Protein AF-A0A0F6PZS1-F1 (afdb_monomer_lite)

Structure (mmCIF, N/CA/C/O backbone):
data_AF-A0A0F6PZS1-F1
#
_entry.id   AF-A0A0F6PZS1-F1
#
loop_
_atom_site.group_PDB
_atom_site.id
_atom_site.type_symbol
_atom_site.label_atom_id
_atom_site.label_alt_id
_atom_site.label_comp_id
_atom_site.label_asym_id
_atom_site.label_entity_id
_atom_site.label_seq_id
_atom_site.pdbx_PDB_ins_code
_atom_site.Cartn_x
_atom_site.Cartn_y
_atom_site.Cartn_z
_atom_site.occupancy
_atom_site.B_iso_or_equiv
_atom_site.auth_seq_id
_atom_site.auth_comp_id
_atom_site.auth_asym_id
_atom_site.auth_atom_id
_atom_site.pdbx_PDB_model_num
ATOM 1 N N . MET A 1 1 ? 22.385 14.538 25.087 1.00 78.81 1 MET A N 1
ATOM 2 C CA . MET A 1 1 ? 22.481 15.197 26.411 1.00 78.81 1 MET A CA 1
ATOM 3 C C . MET A 1 1 ? 21.141 15.781 26.857 1.00 78.81 1 MET A C 1
ATOM 5 O O . MET A 1 1 ? 20.650 15.369 27.894 1.00 78.81 1 MET A O 1
ATOM 9 N N . PHE A 1 2 ? 20.491 16.639 26.060 1.00 86.44 2 PHE A N 1
ATOM 10 C CA . PHE A 1 2 ? 19.194 17.248 26.408 1.00 86.44 2 PHE A CA 1
ATOM 11 C C . PHE A 1 2 ? 18.064 16.232 26.669 1.00 86.44 2 PHE A C 1
ATOM 13 O O . PHE A 1 2 ? 17.389 16.320 27.686 1.00 86.44 2 PHE A O 1
ATOM 20 N N . CYS A 1 3 ? 17.922 15.195 25.832 1.00 86.44 3 CYS A N 1
ATOM 21 C CA . CYS A 1 3 ? 16.903 14.155 26.038 1.00 86.44 3 CYS A CA 1
ATOM 22 C C . CYS A 1 3 ? 17.116 13.359 27.340 1.00 86.44 3 CYS A C 1
ATOM 24 O O . CYS A 1 3 ? 16.152 12.962 27.979 1.00 86.44 3 CYS A O 1
ATOM 26 N N . VAL A 1 4 ? 18.376 13.177 27.762 1.00 91.00 4 VAL A N 1
ATOM 27 C CA . VAL A 1 4 ? 18.726 12.492 29.021 1.00 91.00 4 VAL A CA 1
ATOM 28 C C . VAL A 1 4 ? 18.369 13.366 30.223 1.00 91.00 4 VAL A C 1
ATOM 30 O O . VAL A 1 4 ? 17.816 12.870 31.198 1.00 91.00 4 VAL A O 1
ATOM 33 N N . VAL A 1 5 ? 18.623 14.677 30.133 1.00 92.56 5 VAL A N 1
ATOM 34 C CA . VAL A 1 5 ? 18.246 15.649 31.172 1.00 92.56 5 VAL A CA 1
ATOM 35 C C . VAL A 1 5 ? 16.727 15.721 31.330 1.00 92.56 5 VAL A C 1
ATOM 37 O O . VAL A 1 5 ? 16.236 15.683 32.455 1.00 92.56 5 VAL A O 1
ATOM 40 N N . LEU A 1 6 ? 15.975 15.757 30.225 1.00 89.06 6 LEU A N 1
ATOM 41 C CA . LEU A 1 6 ? 14.509 15.754 30.264 1.00 89.06 6 LEU A CA 1
ATOM 42 C C . LEU A 1 6 ? 13.943 14.453 30.849 1.00 89.06 6 LEU A C 1
ATOM 44 O O . LEU A 1 6 ? 13.017 14.498 31.656 1.00 89.06 6 LEU A O 1
ATOM 48 N N . TRP A 1 7 ? 14.526 13.306 30.494 1.00 89.81 7 TRP A N 1
ATOM 49 C CA . TRP A 1 7 ? 14.107 12.009 31.026 1.00 89.81 7 TRP A CA 1
ATOM 50 C C . TRP A 1 7 ? 14.358 11.900 32.539 1.00 89.81 7 TRP A C 1
ATOM 52 O O . TRP A 1 7 ? 13.467 11.500 33.289 1.00 89.81 7 TRP A O 1
ATOM 62 N N . LEU A 1 8 ? 15.528 12.350 33.013 1.00 89.50 8 LEU A N 1
ATOM 63 C CA . LEU A 1 8 ? 15.852 12.401 34.443 1.00 89.50 8 LEU A CA 1
ATOM 64 C C . LEU A 1 8 ? 14.950 13.379 35.210 1.00 89.50 8 LEU A C 1
ATOM 66 O O . LEU A 1 8 ? 14.469 13.045 36.291 1.00 89.50 8 LEU A O 1
ATOM 70 N N . ALA A 1 9 ? 14.673 14.559 34.650 1.00 88.38 9 ALA A N 1
ATOM 71 C CA . ALA A 1 9 ? 13.772 15.535 35.260 1.00 88.38 9 ALA A CA 1
ATOM 72 C C . ALA A 1 9 ? 12.340 14.987 35.412 1.00 88.38 9 ALA A C 1
ATOM 74 O O . ALA A 1 9 ? 11.699 15.213 36.442 1.00 88.38 9 ALA A O 1
ATOM 75 N N . MET A 1 10 ? 11.852 14.224 34.429 1.00 84.75 10 MET A N 1
ATOM 76 C CA . MET A 1 10 ? 10.530 13.590 34.479 1.00 84.75 10 MET A CA 1
ATOM 77 C C . MET A 1 10 ? 10.441 12.533 35.589 1.00 84.75 10 MET A C 1
ATOM 79 O O . MET A 1 10 ? 9.460 12.499 36.327 1.00 84.75 10 MET A O 1
ATOM 83 N N . ILE A 1 11 ? 11.485 11.719 35.772 1.00 83.88 11 ILE A N 1
ATOM 84 C CA . ILE A 1 11 ? 11.538 10.714 36.847 1.00 83.88 11 ILE A CA 1
ATOM 85 C C . ILE A 1 11 ? 11.569 11.383 38.226 1.00 83.88 11 ILE A C 1
ATOM 87 O O . ILE A 1 11 ? 10.814 10.991 39.116 1.00 83.88 11 ILE A O 1
ATOM 91 N N . LEU A 1 12 ? 12.399 12.417 38.399 1.00 83.81 12 LEU A N 1
ATOM 92 C CA . LEU A 1 12 ? 12.551 13.113 39.682 1.00 83.81 12 LEU A CA 1
ATOM 93 C C . LEU A 1 12 ? 11.272 13.853 40.110 1.00 83.81 12 LEU A C 1
ATOM 95 O O . LEU A 1 12 ? 10.964 13.912 41.298 1.00 83.81 12 LEU A O 1
ATOM 99 N N . THR A 1 13 ? 10.507 14.391 39.158 1.00 80.06 13 THR A N 1
ATOM 100 C CA . THR A 1 13 ? 9.263 15.139 39.429 1.00 80.06 13 THR A CA 1
ATOM 101 C C . THR A 1 13 ? 8.024 14.249 39.579 1.00 80.06 13 THR A C 1
ATOM 103 O O . THR A 1 13 ? 6.994 14.699 40.078 1.00 80.06 13 THR A O 1
ATOM 106 N N . SER A 1 14 ? 8.108 12.965 39.219 1.00 71.12 14 SER A N 1
ATOM 107 C CA . SER A 1 14 ? 6.967 12.041 39.170 1.00 71.12 14 SER A CA 1
ATOM 108 C C . SER A 1 14 ? 6.513 11.474 40.535 1.00 71.12 14 SER A C 1
ATOM 110 O O . SER A 1 14 ? 5.664 10.578 40.575 1.00 71.12 14 SER A O 1
ATOM 112 N N . PHE A 1 15 ? 7.030 11.969 41.661 1.00 61.59 15 PHE A N 1
ATOM 113 C CA . PHE A 1 15 ? 6.970 11.289 42.966 1.00 61.59 15 PHE A CA 1
ATOM 114 C C . PHE A 1 15 ? 5.568 11.059 43.579 1.00 61.59 15 PHE A C 1
ATOM 116 O O . PHE A 1 15 ? 5.477 10.389 44.603 1.00 61.59 15 PHE A O 1
ATOM 123 N N . ASN A 1 16 ? 4.465 11.565 43.001 1.00 60.75 16 ASN A N 1
ATOM 124 C CA . ASN A 1 16 ? 3.138 11.434 43.630 1.00 60.75 16 ASN A CA 1
ATOM 125 C C . ASN A 1 16 ? 1.919 11.332 42.680 1.00 60.75 16 ASN A C 1
ATOM 127 O O . ASN A 1 16 ? 0.780 11.524 43.103 1.00 60.75 16 ASN A O 1
ATOM 131 N N . SER A 1 17 ? 2.104 11.051 41.386 1.00 60.06 17 SER A N 1
ATOM 132 C CA . SER A 1 17 ? 0.983 11.003 40.423 1.00 60.06 17 SER A CA 1
ATOM 133 C C . SER A 1 17 ? 0.284 9.638 40.312 1.00 60.06 17 SER A C 1
ATOM 135 O O . SER A 1 17 ? -0.847 9.586 39.832 1.00 60.06 17 SER A O 1
ATOM 137 N N . TRP A 1 18 ? 0.917 8.559 40.783 1.00 57.84 18 TRP A N 1
ATOM 138 C CA . TRP A 1 18 ? 0.561 7.166 40.460 1.00 57.84 18 TRP A CA 1
ATOM 139 C C . TRP A 1 18 ? -0.488 6.505 41.367 1.00 57.84 18 TRP A C 1
ATOM 141 O O . TRP A 1 18 ? -0.895 5.378 41.102 1.00 57.84 18 TRP A O 1
ATOM 151 N N . ARG A 1 19 ? -0.910 7.145 42.468 1.00 59.84 19 ARG A N 1
ATOM 152 C CA . ARG A 1 19 ? -1.695 6.463 43.522 1.00 59.84 19 ARG A CA 1
ATOM 153 C C . ARG A 1 19 ? -3.203 6.735 43.495 1.00 59.84 19 ARG A C 1
ATOM 155 O O . ARG A 1 19 ? -3.930 6.134 44.279 1.00 59.84 19 ARG A O 1
ATOM 162 N N . SER A 1 20 ? -3.694 7.612 42.618 1.00 67.19 20 SER A N 1
ATOM 163 C CA . SER A 1 20 ? -5.137 7.861 42.511 1.00 67.19 20 SER A CA 1
ATOM 164 C C . SER A 1 20 ? -5.789 6.840 41.580 1.00 67.19 20 SER A C 1
ATOM 166 O O . SER A 1 20 ? -5.486 6.822 40.388 1.00 67.19 20 SER A O 1
ATOM 168 N N . ARG A 1 21 ? -6.703 6.022 42.119 1.00 69.62 21 ARG A N 1
ATOM 169 C CA . ARG A 1 21 ? -7.512 5.043 41.367 1.00 69.62 21 ARG A CA 1
ATOM 170 C C . ARG A 1 21 ? -8.203 5.680 40.158 1.00 69.62 21 ARG A C 1
ATOM 172 O O . ARG A 1 21 ? -8.190 5.103 39.082 1.00 69.62 21 ARG A O 1
ATOM 179 N N . GLU A 1 22 ? -8.697 6.903 40.323 1.00 68.38 22 GLU A N 1
ATOM 180 C CA . GLU A 1 22 ? -9.411 7.652 39.284 1.00 68.38 22 GLU A CA 1
ATOM 181 C C . GLU A 1 22 ? -8.499 8.145 38.148 1.00 68.38 22 GLU A C 1
ATOM 183 O O . GLU A 1 22 ? -8.974 8.397 37.050 1.00 68.38 22 GLU A O 1
ATOM 188 N N . LYS A 1 23 ? -7.179 8.269 38.375 1.00 69.12 23 LYS A N 1
ATOM 189 C CA . LYS A 1 23 ? -6.211 8.575 37.299 1.00 69.12 23 LYS A CA 1
ATOM 190 C C . LYS A 1 23 ? -5.802 7.337 36.503 1.00 69.12 23 LYS A C 1
ATOM 192 O O . LYS A 1 23 ? -5.348 7.473 35.373 1.00 69.12 23 LYS A O 1
ATOM 197 N N . ALA A 1 24 ? -5.891 6.161 37.122 1.00 72.50 24 ALA A N 1
ATOM 198 C CA . ALA A 1 24 ? -5.596 4.878 36.491 1.00 72.50 24 ALA A CA 1
ATOM 199 C C . ALA A 1 24 ? -6.837 4.247 35.836 1.00 72.50 24 ALA A C 1
ATOM 201 O O . ALA A 1 24 ? -6.707 3.263 35.113 1.00 72.50 24 ALA A O 1
ATOM 202 N N . ALA A 1 25 ? -8.026 4.795 36.098 1.00 72.31 25 ALA A N 1
ATOM 203 C CA . ALA A 1 25 ? -9.256 4.393 35.442 1.00 72.31 25 ALA A CA 1
ATOM 204 C C . ALA A 1 25 ? -9.300 4.938 33.998 1.00 72.31 25 ALA A C 1
ATOM 206 O O . ALA A 1 25 ? -8.799 6.038 33.743 1.00 72.31 25 ALA A O 1
ATOM 207 N N . PRO A 1 26 ? -9.898 4.199 33.049 1.00 73.69 26 PRO A N 1
ATOM 208 C CA . PRO A 1 26 ? -10.149 4.702 31.705 1.00 73.69 26 PRO A CA 1
ATOM 209 C C . PRO A 1 26 ? -11.000 5.961 31.762 1.00 73.69 26 PRO A C 1
ATOM 211 O O . PRO A 1 26 ? -11.915 6.076 32.580 1.00 73.69 26 PRO A O 1
ATOM 214 N N . PHE A 1 27 ? -10.725 6.890 30.853 1.00 66.44 27 PHE A N 1
ATOM 215 C CA . PHE A 1 27 ? -11.528 8.090 30.698 1.00 66.44 27 PHE A CA 1
ATOM 216 C C . PHE A 1 27 ? -12.818 7.757 29.942 1.00 66.44 27 PHE A C 1
ATOM 218 O O . PHE A 1 27 ? -12.924 8.027 28.757 1.00 66.44 27 PHE A O 1
ATOM 225 N N . GLU A 1 28 ? -13.757 7.108 30.625 1.00 66.06 28 GLU A N 1
ATOM 226 C CA . GLU A 1 28 ? -15.179 7.017 30.284 1.00 66.06 28 GLU A CA 1
ATOM 227 C C . GLU A 1 28 ? -15.882 6.309 31.449 1.00 66.06 28 GLU A C 1
ATOM 229 O O . GLU A 1 28 ? -15.582 5.164 31.792 1.00 66.06 28 GLU A O 1
ATOM 234 N N . CYS A 1 29 ? -16.783 7.022 32.127 1.00 67.50 29 CYS A N 1
ATOM 235 C CA . CYS A 1 29 ? -17.520 6.502 33.272 1.00 67.50 29 CYS A CA 1
ATOM 236 C C . CYS A 1 29 ? -18.390 5.305 32.856 1.00 67.50 29 CYS A C 1
ATOM 238 O O . CYS A 1 29 ? -19.480 5.497 32.322 1.00 67.50 29 CYS A O 1
ATOM 240 N N . GLY A 1 30 ? -17.942 4.085 33.165 1.00 59.22 30 GLY A N 1
ATOM 241 C CA . GLY A 1 30 ? -18.816 2.910 33.236 1.00 59.22 30 GLY A CA 1
ATOM 242 C C . GLY A 1 30 ? -18.494 1.740 32.308 1.00 59.22 30 GLY A C 1
ATOM 243 O O . GLY A 1 30 ? -19.229 0.757 32.353 1.00 59.22 30 GLY A O 1
ATOM 244 N N . PHE A 1 31 ? -17.423 1.794 31.512 1.00 54.62 31 PHE A N 1
ATOM 245 C CA . PHE A 1 31 ? -16.950 0.613 30.787 1.00 54.62 31 PHE A CA 1
ATOM 246 C C . PHE A 1 31 ? -15.802 -0.057 31.549 1.00 54.62 31 PHE A C 1
ATOM 248 O O . PHE A 1 31 ? -14.726 0.518 31.707 1.00 54.62 31 PHE A O 1
ATOM 255 N N . ASP A 1 32 ? -16.027 -1.288 32.015 1.00 60.22 32 ASP A N 1
ATOM 256 C CA . ASP A 1 32 ? -14.943 -2.149 32.482 1.00 60.22 32 ASP A CA 1
ATOM 257 C C . ASP A 1 32 ? -14.021 -2.472 31.294 1.00 60.22 32 ASP A C 1
ATOM 259 O O . ASP A 1 32 ? -14.469 -2.919 30.238 1.00 60.22 32 ASP A O 1
ATOM 263 N N . VAL A 1 33 ? -12.712 -2.266 31.474 1.00 59.94 33 VAL A N 1
ATOM 264 C CA . VAL A 1 33 ? -11.654 -2.548 30.470 1.00 59.94 33 VAL A CA 1
ATOM 265 C C . VAL A 1 33 ? -11.525 -4.040 30.159 1.00 59.94 33 VAL A C 1
ATOM 267 O O . VAL A 1 33 ? -10.787 -4.438 29.264 1.00 59.94 33 VAL A O 1
ATOM 270 N N . GLU A 1 34 ? -12.270 -4.880 30.870 1.00 57.91 34 GLU A N 1
ATOM 271 C CA . GLU A 1 34 ? -12.402 -6.315 30.642 1.00 57.91 34 GLU A CA 1
ATOM 272 C C . GLU A 1 34 ? -13.272 -6.592 29.397 1.00 57.91 34 GLU A C 1
ATOM 274 O O . GLU A 1 34 ? -14.156 -7.450 29.398 1.00 57.91 34 GLU A O 1
ATOM 279 N N . GLN A 1 35 ? -13.039 -5.884 28.288 1.00 59.12 35 GLN A N 1
ATOM 280 C CA . GLN A 1 35 ? -13.408 -6.447 27.000 1.00 59.12 35 GLN A CA 1
ATOM 281 C C . GLN A 1 35 ? -12.478 -7.633 26.769 1.00 59.12 35 GLN A C 1
ATOM 283 O O . GLN A 1 35 ? -11.259 -7.479 26.692 1.00 59.12 35 GLN A O 1
ATOM 288 N N . SER A 1 36 ? -13.051 -8.836 26.686 1.00 64.50 36 SER A N 1
ATOM 289 C CA . SER A 1 36 ? -12.292 -10.037 26.347 1.00 64.50 36 SER A CA 1
ATOM 290 C C . SER A 1 36 ? -11.402 -9.743 25.136 1.00 64.50 36 SER A C 1
ATOM 292 O O . SER A 1 36 ? -11.891 -9.181 24.155 1.00 64.50 36 SER A O 1
ATOM 294 N N . SER A 1 37 ? -10.140 -10.177 25.152 1.00 64.50 37 SER A N 1
ATOM 295 C CA . SER A 1 37 ? -9.181 -9.982 24.045 1.00 64.50 37 SER A CA 1
ATOM 296 C C . SER A 1 37 ? -9.612 -10.593 22.699 1.00 64.50 37 SER A C 1
ATOM 298 O O . SER A 1 37 ? -8.869 -10.549 21.723 1.00 64.50 37 SER A O 1
ATOM 300 N N . ARG A 1 38 ? -10.801 -11.204 22.658 1.00 69.25 38 ARG A N 1
ATOM 301 C CA . ARG A 1 38 ? -11.411 -11.907 21.533 1.00 69.25 38 ARG A CA 1
ATOM 302 C C . ARG A 1 38 ? -12.727 -11.273 21.078 1.00 69.25 38 ARG A C 1
ATOM 304 O O . ARG A 1 38 ? -13.511 -11.951 20.414 1.00 69.25 38 ARG A O 1
ATOM 311 N N . SER A 1 39 ? -13.006 -10.016 21.429 1.00 68.69 39 SER A N 1
ATOM 312 C CA . SER A 1 39 ? -14.127 -9.312 20.807 1.00 68.69 39 SER A CA 1
ATOM 313 C C . SER A 1 39 ? -13.859 -9.203 19.297 1.00 68.69 39 SER A C 1
ATOM 315 O O . SER A 1 39 ? -12.759 -8.817 18.892 1.00 68.69 39 SER A O 1
ATOM 317 N N . PRO A 1 40 ? -14.808 -9.616 18.437 1.00 66.19 40 PRO A N 1
ATOM 318 C CA . PRO A 1 40 ? -14.606 -9.533 17.002 1.00 66.19 40 PRO A CA 1
ATOM 319 C C . PRO A 1 40 ? -14.493 -8.060 16.606 1.00 66.19 40 PRO A C 1
ATOM 321 O O . PRO A 1 40 ? -15.432 -7.279 16.755 1.00 66.19 40 PRO A O 1
ATOM 324 N N . PHE A 1 41 ? -13.312 -7.688 16.124 1.00 70.25 41 PHE A N 1
ATOM 325 C CA . PHE A 1 41 ? -13.067 -6.391 15.513 1.00 70.25 41 PHE A CA 1
ATOM 326 C C . PHE A 1 41 ? -13.743 -6.323 14.139 1.00 70.25 41 PHE A C 1
ATOM 328 O O . PHE A 1 41 ? -14.072 -7.351 13.541 1.00 70.25 41 PHE A O 1
ATOM 335 N N . SER A 1 42 ? -13.970 -5.114 13.622 1.00 80.00 42 SER A N 1
ATOM 336 C CA . SER A 1 42 ? -14.670 -4.967 12.347 1.00 80.00 42 SER A CA 1
ATOM 337 C C . SER A 1 42 ? -13.836 -5.569 11.203 1.00 80.00 42 SER A C 1
ATOM 339 O O . SER A 1 42 ? -12.665 -5.236 11.011 1.00 80.00 42 SER A O 1
ATOM 341 N N . ILE A 1 43 ? -14.449 -6.466 10.422 1.00 83.50 43 ILE A N 1
ATOM 342 C CA . ILE A 1 43 ? -13.782 -7.142 9.296 1.00 83.50 43 ILE A CA 1
ATOM 343 C C . ILE A 1 43 ? -13.377 -6.159 8.188 1.00 83.50 43 ILE A C 1
ATOM 345 O O . ILE A 1 43 ? -12.471 -6.429 7.40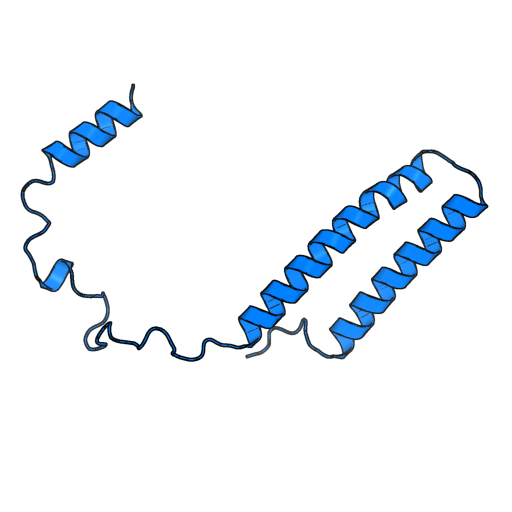7 1.00 83.50 43 ILE A O 1
ATOM 349 N N . ARG A 1 44 ? -14.004 -4.977 8.165 1.00 81.06 44 ARG A N 1
ATOM 350 C CA . ARG A 1 44 ? -13.711 -3.896 7.220 1.00 81.06 44 ARG A CA 1
ATOM 351 C C . ARG A 1 44 ? -12.262 -3.414 7.354 1.00 81.06 44 ARG A C 1
ATOM 353 O O . ARG A 1 44 ? -11.585 -3.234 6.350 1.00 81.06 44 ARG A O 1
ATOM 360 N N . PHE A 1 45 ? -11.747 -3.281 8.579 1.00 82.69 45 PHE A N 1
ATOM 361 C CA . PHE A 1 45 ? -10.348 -2.891 8.789 1.00 82.69 45 PHE A CA 1
ATOM 362 C C . PHE A 1 45 ? -9.355 -3.964 8.333 1.00 82.69 45 PHE A C 1
ATOM 364 O O . PHE A 1 45 ? -8.261 -3.633 7.884 1.00 82.69 45 PHE A O 1
ATOM 371 N N . PHE A 1 46 ? -9.735 -5.240 8.423 1.00 85.81 46 PHE A N 1
ATOM 372 C CA . PHE A 1 46 ? -8.909 -6.333 7.920 1.00 85.81 46 PHE A CA 1
ATOM 373 C C . PHE A 1 46 ? -8.809 -6.303 6.389 1.00 85.81 46 PHE A C 1
ATOM 375 O O . PHE A 1 46 ? -7.708 -6.414 5.854 1.00 85.81 46 PHE A O 1
ATOM 382 N N . VAL A 1 47 ? -9.930 -6.080 5.692 1.00 87.56 47 VAL A N 1
ATOM 383 C CA . VAL A 1 47 ? -9.950 -5.938 4.225 1.00 87.56 47 VAL A CA 1
ATOM 384 C C . VAL A 1 47 ? -9.119 -4.735 3.778 1.00 87.56 47 VAL A C 1
ATOM 386 O O . VAL A 1 47 ? -8.302 -4.878 2.875 1.00 87.56 47 VAL A O 1
ATOM 389 N N . LEU A 1 48 ? -9.235 -3.588 4.459 1.00 87.31 48 LEU A N 1
ATOM 390 C CA . LEU A 1 48 ? -8.412 -2.406 4.170 1.00 87.31 48 LEU A CA 1
ATOM 391 C C . LEU A 1 48 ? -6.910 -2.679 4.329 1.00 87.31 48 LEU A C 1
ATOM 393 O O . LEU A 1 48 ? -6.118 -2.237 3.502 1.00 87.31 48 LEU A O 1
ATOM 397 N N . LEU A 1 49 ? -6.510 -3.415 5.371 1.00 90.69 49 LEU A N 1
ATOM 398 C CA . LEU A 1 49 ? -5.107 -3.771 5.585 1.00 90.69 49 LEU A CA 1
ATOM 399 C C . LEU A 1 49 ? -4.588 -4.701 4.484 1.00 90.69 49 LEU A C 1
ATOM 401 O O . LEU A 1 49 ? -3.476 -4.511 3.999 1.00 90.69 49 LEU A O 1
ATOM 405 N N . LEU A 1 50 ? -5.389 -5.687 4.081 1.00 91.44 50 LEU A N 1
ATOM 406 C CA . LEU A 1 50 ? -5.022 -6.612 3.012 1.00 91.44 50 LEU A CA 1
ATOM 407 C C . LEU A 1 50 ? -4.873 -5.876 1.674 1.00 91.44 50 LEU A C 1
ATOM 409 O O . LEU A 1 50 ? -3.856 -6.030 1.002 1.00 91.44 50 LEU A O 1
ATOM 413 N N . LEU A 1 51 ? -5.846 -5.031 1.340 1.00 91.56 51 LEU A N 1
ATOM 414 C CA . LEU A 1 51 ? -5.857 -4.199 0.140 1.00 91.56 51 LEU A CA 1
ATOM 415 C C . LEU A 1 51 ? -4.658 -3.234 0.105 1.00 91.56 51 LEU A C 1
ATOM 417 O O . LEU A 1 51 ? -3.993 -3.103 -0.918 1.00 91.56 51 LEU A O 1
ATOM 421 N N . PHE A 1 52 ? -4.310 -2.625 1.243 1.00 91.94 52 PHE A N 1
ATOM 422 C CA . PHE A 1 52 ? -3.122 -1.777 1.362 1.00 91.94 52 PHE A CA 1
ATOM 423 C C . PHE A 1 52 ? -1.824 -2.535 1.051 1.00 91.94 52 PHE A C 1
ATOM 425 O O . PHE A 1 52 ? -0.987 -2.028 0.309 1.00 91.94 52 PHE A O 1
ATOM 432 N N . VAL A 1 53 ? -1.659 -3.750 1.583 1.00 95.25 53 VAL A N 1
ATOM 433 C CA . VAL A 1 53 ? -0.457 -4.564 1.332 1.00 95.25 53 VAL A CA 1
ATOM 434 C C . VAL A 1 53 ? -0.331 -4.924 -0.148 1.00 95.25 53 VAL A C 1
ATOM 436 O O . VAL A 1 53 ? 0.768 -4.866 -0.697 1.00 95.25 53 VAL A O 1
ATOM 439 N N . VAL A 1 54 ? -1.440 -5.285 -0.800 1.00 94.81 54 VAL A N 1
ATOM 440 C CA . VAL A 1 54 ? -1.441 -5.607 -2.234 1.00 94.81 54 VAL A CA 1
ATOM 441 C C . VAL A 1 54 ? -1.084 -4.370 -3.059 1.00 94.81 54 VAL A C 1
ATOM 443 O O . VAL A 1 54 ? -0.144 -4.432 -3.852 1.00 94.81 54 VAL A O 1
ATOM 446 N N . PHE A 1 55 ? -1.739 -3.229 -2.819 1.00 94.00 55 PHE A N 1
ATOM 447 C CA . PHE A 1 55 ? -1.450 -2.001 -3.564 1.00 94.00 55 PHE A CA 1
ATOM 448 C C . PHE A 1 55 ? -0.028 -1.475 -3.359 1.00 94.00 55 PHE A C 1
ATOM 450 O O . PHE A 1 55 ? 0.561 -0.953 -4.305 1.00 94.00 55 PHE A O 1
ATOM 457 N N . ASP A 1 56 ? 0.563 -1.638 -2.174 1.00 95.75 56 ASP A N 1
ATOM 458 C CA . ASP A 1 56 ? 1.961 -1.248 -1.940 1.00 95.75 56 ASP A CA 1
ATOM 459 C C . ASP A 1 56 ? 2.928 -2.061 -2.824 1.00 95.75 56 ASP A C 1
ATOM 461 O O . ASP A 1 56 ? 3.846 -1.518 -3.448 1.00 95.75 56 ASP A O 1
ATOM 465 N N . VAL A 1 57 ? 2.665 -3.364 -2.981 1.00 96.38 57 VAL A N 1
ATOM 466 C CA . VAL A 1 57 ? 3.430 -4.229 -3.892 1.00 96.38 57 VAL A CA 1
ATOM 467 C C . VAL A 1 57 ? 3.217 -3.829 -5.355 1.00 96.38 57 VAL A C 1
ATOM 469 O O . VAL A 1 57 ? 4.182 -3.787 -6.120 1.00 96.38 57 VAL A O 1
ATOM 472 N N . GLU A 1 58 ? 1.991 -3.500 -5.762 1.00 95.56 58 GLU A N 1
ATOM 473 C CA . GLU A 1 58 ? 1.713 -3.045 -7.130 1.00 95.56 58 GLU A CA 1
ATOM 474 C C . GLU A 1 58 ? 2.459 -1.751 -7.467 1.00 95.56 58 GLU A C 1
ATOM 476 O O . GLU A 1 58 ? 3.085 -1.652 -8.528 1.00 95.56 58 GLU A O 1
ATOM 481 N N . VAL A 1 59 ? 2.479 -0.784 -6.545 1.00 94.81 59 VAL A N 1
ATOM 482 C CA . VAL A 1 59 ? 3.232 0.466 -6.713 1.00 94.81 59 VAL A CA 1
ATOM 483 C C . VAL A 1 59 ? 4.734 0.192 -6.818 1.00 94.81 59 VAL A C 1
ATOM 485 O O . VAL A 1 59 ? 5.403 0.780 -7.675 1.00 94.81 59 VAL A O 1
ATOM 488 N N . ALA A 1 60 ? 5.273 -0.741 -6.030 1.00 96.19 60 ALA A N 1
ATOM 489 C CA . ALA A 1 60 ? 6.671 -1.153 -6.155 1.00 96.19 60 ALA A CA 1
ATOM 490 C C . ALA A 1 60 ? 6.987 -1.741 -7.548 1.00 96.19 60 ALA A C 1
ATOM 492 O O . ALA A 1 60 ? 8.063 -1.484 -8.098 1.00 96.19 60 ALA A O 1
ATOM 493 N N . LEU A 1 61 ? 6.046 -2.473 -8.155 1.00 94.56 61 LEU A N 1
ATOM 494 C CA . LEU A 1 61 ? 6.177 -3.046 -9.502 1.00 94.56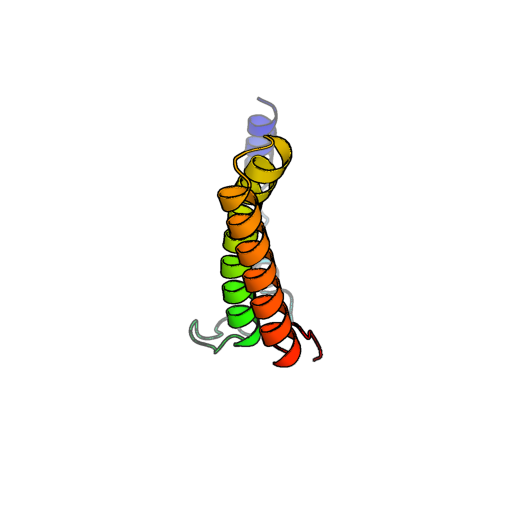 61 LEU A CA 1
ATOM 495 C C . LEU A 1 61 ? 6.009 -2.013 -10.634 1.00 94.56 61 LEU A C 1
ATOM 497 O O . LEU A 1 61 ? 6.496 -2.240 -11.747 1.00 94.56 61 LEU A O 1
ATOM 501 N N . LEU A 1 62 ? 5.401 -0.852 -10.376 1.00 95.50 62 LEU A N 1
ATOM 502 C CA . LEU A 1 62 ? 5.325 0.240 -11.357 1.00 95.50 62 LEU A CA 1
ATOM 503 C C . LEU A 1 62 ? 6.679 0.928 -11.595 1.00 95.50 62 LEU A C 1
ATOM 505 O O . LEU A 1 62 ? 6.951 1.378 -12.711 1.00 95.50 62 LEU A O 1
ATOM 509 N N . VAL A 1 63 ? 7.561 0.974 -10.592 1.00 94.19 63 VAL A N 1
ATOM 510 C CA . VAL A 1 63 ? 8.894 1.602 -10.697 1.00 94.19 63 VAL A CA 1
ATOM 511 C C . VAL A 1 63 ? 9.754 1.007 -11.829 1.00 94.19 63 VAL A C 1
ATOM 513 O O . VAL A 1 63 ? 10.231 1.776 -12.671 1.00 94.19 63 VAL A O 1
ATOM 516 N N . PRO A 1 64 ? 9.955 -0.324 -11.932 1.00 91.12 64 PRO A N 1
ATOM 517 C CA . PRO A 1 64 ? 10.705 -0.901 -13.046 1.00 91.12 64 PRO A CA 1
ATOM 518 C C . PRO A 1 64 ? 10.011 -0.692 -14.400 1.00 91.12 64 PRO A C 1
ATOM 520 O O . PRO A 1 64 ? 10.700 -0.513 -15.403 1.00 91.12 64 PRO A O 1
ATOM 523 N N . CYS A 1 65 ? 8.676 -0.638 -14.449 1.00 93.06 65 CYS A N 1
ATOM 524 C CA . CYS A 1 65 ? 7.943 -0.344 -15.686 1.00 93.06 65 CYS A CA 1
ATOM 525 C C . CYS A 1 65 ? 8.238 1.075 -16.198 1.00 93.06 65 CYS A C 1
ATOM 527 O O . CYS A 1 65 ? 8.466 1.271 -17.394 1.00 93.06 65 CYS A O 1
ATOM 529 N N . LEU A 1 66 ? 8.310 2.058 -15.296 1.00 93.06 66 LEU A N 1
ATOM 530 C CA . LEU A 1 66 ? 8.716 3.420 -15.642 1.00 93.06 66 LEU A CA 1
ATOM 531 C C . LEU A 1 66 ? 10.177 3.469 -16.117 1.00 93.06 66 LEU A C 1
ATOM 533 O O . LEU A 1 66 ? 10.484 4.151 -17.095 1.00 93.06 66 LEU A O 1
ATOM 537 N N . ALA A 1 67 ? 11.073 2.720 -15.471 1.00 92.75 67 ALA A N 1
ATOM 538 C CA . ALA A 1 67 ? 12.476 2.648 -15.877 1.00 92.75 67 ALA A CA 1
ATOM 539 C C . ALA A 1 67 ? 12.640 2.094 -17.306 1.00 92.75 67 ALA A C 1
ATOM 541 O O . ALA A 1 67 ? 13.412 2.645 -18.091 1.00 92.75 67 ALA A O 1
ATOM 542 N N . VAL A 1 68 ? 11.873 1.058 -17.668 1.00 92.81 68 VAL A N 1
ATOM 543 C CA . VAL A 1 68 ? 11.833 0.477 -19.025 1.00 92.81 68 VAL A CA 1
ATOM 544 C C . VAL A 1 68 ? 11.400 1.506 -20.071 1.00 92.81 68 VAL A C 1
ATOM 546 O O . VAL A 1 68 ? 11.986 1.549 -21.159 1.00 92.81 68 VAL A O 1
ATOM 549 N N . TYR A 1 69 ? 10.410 2.339 -19.736 1.00 89.12 69 TYR A N 1
ATOM 550 C CA . TYR A 1 69 ? 9.913 3.404 -20.607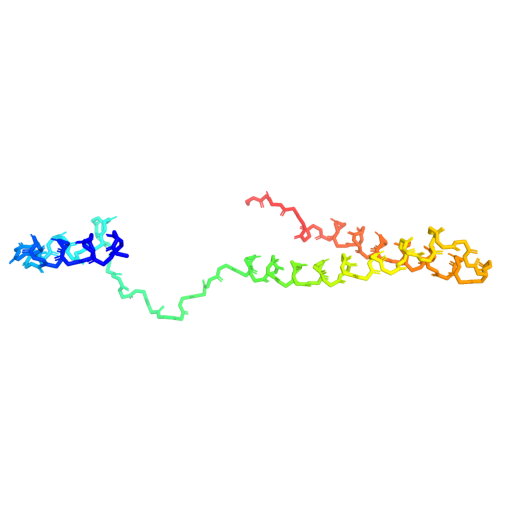 1.00 89.12 69 TYR A CA 1
ATOM 551 C C . TYR A 1 69 ? 10.951 4.518 -20.807 1.00 89.12 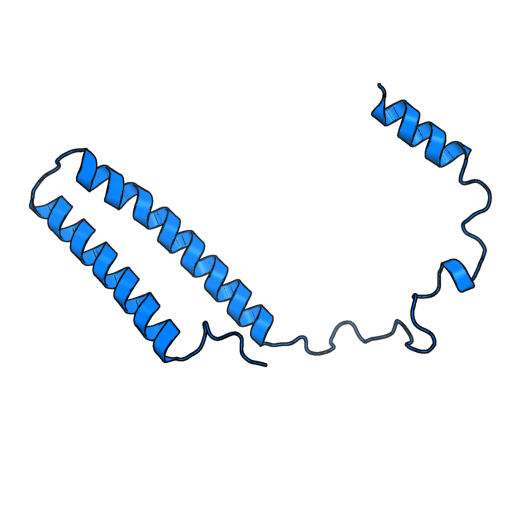69 TYR A C 1
ATOM 553 O O . TYR A 1 69 ? 11.228 4.903 -21.942 1.00 89.12 69 TYR A O 1
ATOM 561 N N . ILE A 1 70 ? 11.579 4.995 -19.726 1.00 91.81 70 ILE A N 1
ATOM 562 C CA . ILE A 1 70 ? 12.583 6.072 -19.783 1.00 91.81 70 ILE A CA 1
ATOM 563 C C . ILE A 1 70 ? 13.848 5.623 -20.523 1.00 91.81 70 ILE A C 1
ATOM 565 O O . ILE A 1 70 ? 14.414 6.389 -21.299 1.00 91.81 70 ILE A O 1
ATOM 569 N N . ALA A 1 71 ? 14.296 4.387 -20.298 1.00 91.00 71 ALA A N 1
ATOM 570 C CA . ALA A 1 71 ? 15.526 3.870 -20.890 1.00 91.00 71 ALA A CA 1
ATOM 571 C C . ALA A 1 71 ? 15.433 3.626 -22.410 1.00 91.00 71 ALA A C 1
ATOM 573 O O . ALA A 1 71 ? 16.457 3.340 -23.027 1.00 91.00 71 ALA A O 1
ATOM 574 N N . GLY A 1 72 ? 14.243 3.723 -23.022 1.00 81.75 72 GLY A N 1
ATOM 575 C CA . GLY A 1 72 ? 14.076 3.520 -24.466 1.00 81.75 72 GLY A CA 1
ATOM 576 C C . GLY A 1 72 ? 14.506 2.119 -24.910 1.00 81.75 72 GLY A C 1
ATOM 577 O O . GLY A 1 72 ? 15.230 1.962 -25.891 1.00 81.75 72 GLY A O 1
ATOM 578 N N . THR A 1 73 ? 14.120 1.105 -24.131 1.00 84.06 73 THR A N 1
ATOM 579 C CA . THR A 1 73 ? 14.465 -0.305 -24.373 1.00 84.06 73 THR A CA 1
ATOM 580 C C . THR A 1 73 ? 13.760 -0.877 -25.613 1.00 84.06 73 THR A C 1
ATOM 582 O O . THR A 1 73 ? 13.086 -0.171 -26.361 1.00 84.06 73 THR A O 1
ATOM 585 N N . SER A 1 74 ? 13.955 -2.171 -25.894 1.00 92.19 74 SER A N 1
ATOM 586 C CA . SER A 1 74 ? 13.366 -2.817 -27.068 1.00 92.19 74 SER A CA 1
ATOM 587 C C . SER A 1 74 ? 11.837 -2.684 -27.101 1.00 92.19 74 SER A C 1
ATOM 589 O O . SER A 1 74 ? 11.167 -2.776 -26.074 1.00 92.19 74 SER A O 1
ATOM 591 N N . TRP A 1 75 ? 11.278 -2.552 -28.310 1.00 90.88 75 TRP A N 1
ATOM 592 C CA . TRP A 1 75 ? 9.830 -2.428 -28.537 1.00 90.88 75 TRP A CA 1
ATOM 593 C C . TRP A 1 75 ? 9.007 -3.510 -27.821 1.00 90.88 75 TRP A C 1
ATOM 595 O O . TRP A 1 75 ? 7.959 -3.233 -27.246 1.00 90.88 75 TRP A O 1
ATOM 605 N N . LEU A 1 76 ? 9.513 -4.747 -27.819 1.00 93.75 76 LEU A N 1
ATOM 606 C CA . LEU A 1 76 ? 8.885 -5.878 -27.137 1.00 93.75 76 LEU A CA 1
ATOM 607 C C . LEU A 1 76 ? 8.802 -5.665 -25.620 1.00 93.75 76 LEU A C 1
ATOM 609 O O . LEU A 1 76 ? 7.765 -5.952 -25.024 1.00 93.75 76 LEU A O 1
ATOM 613 N N . LEU A 1 77 ? 9.867 -5.144 -25.002 1.00 93.25 77 LEU A N 1
ATOM 614 C CA . LEU A 1 77 ? 9.901 -4.911 -23.561 1.00 93.25 77 LEU A CA 1
ATOM 615 C C . LEU A 1 77 ? 8.937 -3.787 -23.175 1.00 93.25 77 LEU A C 1
ATOM 617 O O . LEU A 1 77 ? 8.135 -3.975 -22.262 1.00 93.25 77 LEU A O 1
ATOM 621 N N . THR A 1 78 ? 8.931 -2.684 -23.926 1.00 92.44 78 THR A N 1
ATOM 622 C CA . THR A 1 78 ? 7.992 -1.572 -23.714 1.00 92.44 78 THR A CA 1
ATOM 623 C C . THR A 1 78 ? 6.534 -2.009 -23.868 1.00 92.44 78 THR A C 1
ATOM 625 O O . THR A 1 78 ? 5.688 -1.639 -23.053 1.00 92.44 78 THR A O 1
ATOM 628 N N . LEU A 1 79 ? 6.232 -2.838 -24.874 1.00 94.75 79 LEU A N 1
ATOM 629 C CA . LEU A 1 79 ? 4.888 -3.383 -25.067 1.00 94.75 79 LEU A CA 1
ATOM 630 C C . LEU A 1 79 ? 4.475 -4.282 -23.894 1.00 94.75 79 LEU A C 1
ATOM 632 O O . LEU A 1 79 ? 3.358 -4.166 -23.393 1.00 94.75 79 LEU A O 1
ATOM 636 N N . SER A 1 80 ? 5.381 -5.143 -23.422 1.00 93.94 80 SER A N 1
ATOM 637 C CA . SER A 1 80 ? 5.109 -6.025 -22.283 1.00 93.94 80 SER A CA 1
ATOM 638 C C . SER A 1 80 ? 4.880 -5.249 -20.981 1.00 93.94 80 SER A C 1
ATOM 640 O O . SER A 1 80 ? 3.923 -5.542 -20.265 1.00 93.94 80 SER A O 1
ATOM 642 N N . SER A 1 81 ? 5.675 -4.204 -20.708 1.00 94.25 81 SER A N 1
ATOM 643 C CA . SER A 1 81 ? 5.482 -3.345 -19.533 1.00 94.25 81 SER A CA 1
ATOM 644 C C . SER A 1 81 ? 4.184 -2.548 -19.621 1.00 94.25 81 SER A C 1
ATOM 646 O O . SER A 1 81 ? 3.505 -2.368 -18.616 1.00 94.25 81 SER A O 1
ATOM 648 N N . PHE A 1 82 ? 3.797 -2.105 -20.820 1.00 94.12 82 PHE A N 1
ATOM 649 C CA . PHE A 1 82 ? 2.530 -1.405 -21.021 1.00 94.12 82 PHE A CA 1
ATOM 650 C C . PHE A 1 82 ? 1.330 -2.317 -20.741 1.00 94.12 82 PHE A C 1
ATOM 652 O O . PHE A 1 82 ? 0.430 -1.939 -19.993 1.00 94.12 82 PHE A O 1
ATOM 659 N N . LEU A 1 83 ? 1.340 -3.541 -21.280 1.00 96.19 83 LEU A N 1
ATOM 660 C CA . LEU A 1 83 ? 0.291 -4.528 -21.010 1.00 96.19 83 LEU A CA 1
ATOM 661 C C . LEU A 1 83 ? 0.206 -4.884 -19.522 1.00 96.19 83 LEU A C 1
ATOM 663 O O . LEU A 1 83 ? -0.893 -5.048 -19.000 1.00 96.19 83 LEU A O 1
ATOM 667 N N . PHE A 1 84 ? 1.347 -4.959 -18.835 1.00 95.31 84 PHE A N 1
ATOM 668 C CA . PHE A 1 84 ? 1.388 -5.192 -17.395 1.00 95.31 84 PHE A CA 1
ATOM 669 C C . PHE A 1 84 ? 0.706 -4.063 -16.605 1.00 95.31 84 PHE A C 1
ATOM 671 O O . PHE A 1 84 ? -0.145 -4.342 -15.766 1.00 95.31 84 PHE A O 1
ATOM 678 N N . VAL A 1 85 ? 0.992 -2.795 -16.922 1.00 96.19 85 VAL A N 1
ATOM 679 C CA . VAL A 1 85 ? 0.325 -1.644 -16.279 1.00 96.19 85 VAL A CA 1
ATOM 680 C C . VAL A 1 85 ? -1.187 -1.665 -16.525 1.00 96.19 85 VAL A C 1
ATOM 682 O O . VAL A 1 85 ? -1.964 -1.402 -15.609 1.00 96.19 85 VAL A O 1
ATOM 685 N N . VAL A 1 86 ? -1.624 -2.019 -17.738 1.00 96.56 86 VAL A N 1
ATOM 686 C CA . VAL A 1 86 ? -3.055 -2.168 -18.048 1.00 96.56 86 VAL A CA 1
ATOM 687 C C . VAL A 1 86 ? -3.689 -3.289 -17.221 1.00 96.56 86 VAL A C 1
ATOM 689 O O . VAL A 1 86 ? -4.790 -3.108 -16.710 1.00 96.56 86 VAL A O 1
ATOM 692 N N . ALA A 1 87 ? -3.005 -4.424 -17.053 1.00 96.44 87 ALA A N 1
ATOM 693 C CA . ALA A 1 87 ? -3.504 -5.530 -16.239 1.00 96.44 87 ALA A CA 1
ATOM 694 C C . ALA A 1 87 ? -3.693 -5.128 -14.766 1.00 96.44 87 ALA A C 1
ATOM 696 O O . ALA A 1 87 ? -4.737 -5.438 -14.195 1.00 96.44 87 ALA A O 1
ATOM 697 N N . LEU A 1 88 ? -2.743 -4.381 -14.185 1.00 95.19 88 LEU A N 1
ATOM 698 C CA . LEU A 1 88 ? -2.885 -3.818 -12.834 1.00 95.19 88 LEU A CA 1
ATOM 699 C C . LEU A 1 88 ? -4.084 -2.857 -12.748 1.00 95.19 88 LEU A C 1
ATOM 701 O O . LEU A 1 88 ? -4.917 -2.968 -11.852 1.00 95.19 88 LEU A O 1
ATOM 705 N N . GLY A 1 89 ? -4.239 -1.965 -13.734 1.00 95.19 89 GLY A N 1
ATOM 706 C CA . GLY A 1 89 ? -5.377 -1.041 -13.792 1.00 95.19 89 GLY A CA 1
ATOM 707 C C . GLY A 1 89 ? -6.740 -1.738 -13.911 1.00 95.19 89 GLY A C 1
ATOM 708 O O . GLY A 1 89 ? -7.723 -1.265 -13.341 1.00 95.19 89 GLY A O 1
ATOM 709 N N . LEU A 1 90 ? -6.814 -2.874 -14.613 1.00 96.69 90 LEU A N 1
ATOM 710 C CA . LEU A 1 90 ? -8.032 -3.689 -14.683 1.00 96.69 90 LEU A CA 1
ATOM 711 C C . LEU A 1 90 ? -8.354 -4.370 -13.346 1.00 96.69 90 LEU A C 1
ATOM 713 O O . LEU A 1 90 ? -9.530 -4.453 -12.995 1.00 96.69 90 LEU A O 1
ATOM 717 N N . GLY A 1 91 ? -7.337 -4.820 -12.604 1.00 93.69 91 GLY A N 1
ATOM 718 C CA . GLY A 1 91 ? -7.503 -5.356 -11.249 1.00 93.69 91 GLY A CA 1
ATOM 719 C C . GLY A 1 91 ? -8.122 -4.323 -10.309 1.00 93.69 91 GLY A C 1
ATOM 720 O O . GLY A 1 91 ? -9.170 -4.577 -9.718 1.00 93.69 91 GLY A O 1
ATOM 721 N N . LEU A 1 92 ? -7.565 -3.108 -10.293 1.00 92.94 92 LEU A N 1
ATOM 722 C CA . LEU A 1 92 ? -8.111 -1.986 -9.525 1.00 92.94 92 LEU A CA 1
ATOM 723 C C . LEU A 1 92 ? -9.563 -1.662 -9.912 1.00 92.94 92 LEU A C 1
ATOM 725 O O . LEU A 1 92 ? -10.400 -1.406 -9.048 1.00 92.94 92 LEU A O 1
ATOM 729 N N . PHE A 1 93 ? -9.883 -1.673 -11.210 1.00 94.19 93 PHE A N 1
ATOM 730 C CA . PHE A 1 93 ? -11.250 -1.421 -11.667 1.00 94.19 93 PHE A CA 1
ATOM 731 C C . PHE A 1 93 ? -12.230 -2.496 -11.180 1.00 94.19 93 PHE A C 1
ATOM 733 O O . PHE A 1 93 ? -13.354 -2.172 -10.799 1.00 94.19 93 PHE A O 1
ATOM 740 N N . PHE A 1 94 ? -11.809 -3.762 -11.169 1.00 93.25 94 PHE A N 1
ATOM 741 C CA . PHE A 1 94 ? -12.616 -4.860 -10.646 1.00 93.25 94 PHE A CA 1
ATOM 742 C C . PHE A 1 94 ? -12.892 -4.695 -9.145 1.00 93.25 94 PHE A C 1
ATOM 744 O O . PHE A 1 94 ? -14.043 -4.789 -8.726 1.00 93.25 94 PHE A O 1
ATOM 751 N N . GLU A 1 95 ? -11.869 -4.376 -8.351 1.00 90.88 95 GLU A N 1
ATOM 752 C CA . GLU A 1 95 ? -12.017 -4.146 -6.906 1.00 90.88 95 GLU A CA 1
ATOM 753 C C . GLU A 1 95 ? -12.891 -2.928 -6.589 1.00 90.88 95 GLU A C 1
ATOM 755 O O . GLU A 1 95 ? -13.660 -2.932 -5.624 1.00 90.88 95 GLU A O 1
ATOM 760 N N . TRP A 1 96 ? -12.815 -1.888 -7.422 1.00 89.94 96 TRP A N 1
ATOM 761 C CA . TRP A 1 96 ? -13.690 -0.730 -7.293 1.00 89.94 96 TRP A CA 1
ATOM 762 C C . TRP A 1 96 ? -15.144 -1.076 -7.622 1.00 89.94 96 TRP A C 1
ATOM 764 O O . TRP A 1 96 ? -16.045 -0.670 -6.889 1.00 89.94 96 TRP A O 1
ATOM 774 N N . ALA A 1 97 ? -15.378 -1.868 -8.670 1.00 91.31 97 ALA A N 1
ATOM 775 C CA . ALA A 1 97 ? -16.716 -2.331 -9.027 1.00 91.31 97 ALA A CA 1
ATOM 776 C C . ALA A 1 97 ? -17.346 -3.231 -7.946 1.00 91.31 97 ALA A C 1
ATOM 778 O O . ALA A 1 97 ? -18.566 -3.215 -7.791 1.00 91.31 97 ALA A O 1
ATOM 779 N N . ASP A 1 98 ? -16.534 -3.973 -7.184 1.00 88.38 98 ASP A N 1
ATOM 780 C CA . ASP A 1 98 ? -16.981 -4.784 -6.038 1.00 88.38 98 ASP A CA 1
ATOM 781 C C . ASP A 1 98 ? -17.284 -3.941 -4.779 1.00 88.38 98 ASP A C 1
ATOM 783 O O . ASP A 1 98 ? -17.797 -4.445 -3.783 1.00 88.38 98 ASP A O 1
ATOM 787 N N . GLY A 1 99 ? -16.982 -2.637 -4.799 1.00 85.62 99 GLY A N 1
ATOM 788 C CA . GLY A 1 99 ? -17.230 -1.733 -3.674 1.00 85.62 99 GLY A CA 1
ATOM 789 C C . GLY A 1 99 ? -16.266 -1.919 -2.498 1.00 85.62 99 GLY A C 1
ATOM 790 O O . GLY A 1 99 ? -16.464 -1.311 -1.447 1.00 85.62 99 GLY A O 1
ATOM 791 N N . ALA A 1 100 ? -15.189 -2.697 -2.659 1.00 83.31 100 ALA A N 1
ATOM 792 C CA . ALA A 1 100 ? -14.183 -2.927 -1.615 1.00 83.31 100 ALA A CA 1
ATOM 793 C C . ALA A 1 100 ? -13.457 -1.636 -1.177 1.00 83.31 100 ALA A C 1
ATOM 795 O O . ALA A 1 100 ? -12.924 -1.554 -0.069 1.00 83.31 100 ALA A O 1
ATOM 796 N N . LEU A 1 101 ? -13.460 -0.624 -2.052 1.00 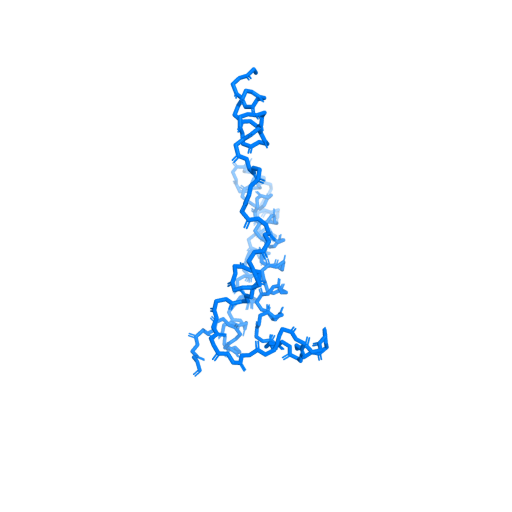81.00 101 LEU A N 1
ATOM 797 C CA . LEU A 1 101 ? -12.866 0.700 -1.853 1.00 81.00 101 LEU A CA 1
ATOM 798 C C . LEU A 1 101 ? -13.841 1.738 -1.275 1.00 81.00 101 LEU A C 1
ATOM 800 O O . LEU A 1 101 ? -13.406 2.813 -0.856 1.00 81.00 101 LEU A O 1
ATOM 804 N N . GLU A 1 102 ? -15.148 1.465 -1.268 1.00 78.94 102 GLU A N 1
ATOM 805 C CA . GLU A 1 102 ? -16.131 2.440 -0.802 1.00 78.94 102 GLU A CA 1
ATOM 806 C C . GLU A 1 102 ? -16.184 2.475 0.724 1.00 78.94 102 GLU A C 1
ATOM 808 O O . GLU A 1 102 ? -16.498 1.499 1.406 1.00 78.94 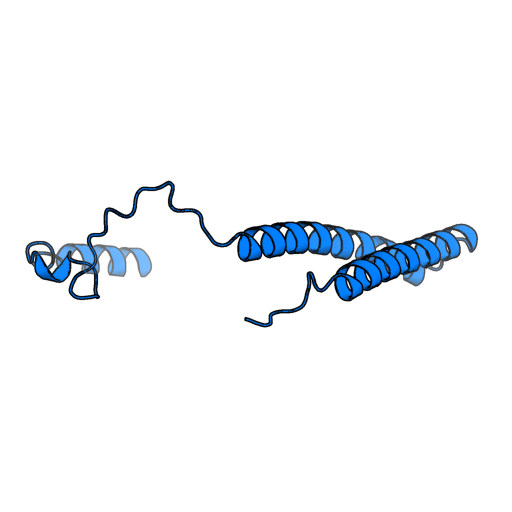102 GLU A O 1
ATOM 813 N N . TRP A 1 103 ? -15.898 3.652 1.274 1.00 70.12 103 TRP A N 1
ATOM 814 C CA . TRP A 1 103 ? -16.033 3.917 2.698 1.00 70.12 103 TRP A CA 1
ATOM 815 C C . TRP A 1 103 ? -17.371 4.605 2.954 1.00 70.12 103 TRP A C 1
ATOM 817 O O . TRP A 1 103 ? -17.439 5.815 3.167 1.00 70.12 103 TRP A O 1
ATOM 827 N N . VAL A 1 104 ? -18.456 3.833 2.888 1.00 58.16 104 VAL A N 1
ATOM 828 C CA . VAL A 1 104 ? -19.778 4.307 3.306 1.00 58.16 104 VAL A CA 1
ATOM 829 C C . VAL A 1 104 ? -20.273 3.417 4.439 1.00 58.16 104 VAL A C 1
ATOM 831 O O . VAL A 1 104 ? -20.301 2.192 4.328 1.00 58.16 104 VAL A O 1
ATOM 834 N N . ALA A 1 105 ? -20.541 4.078 5.566 1.00 53.84 105 ALA A N 1
ATOM 835 C CA . ALA A 1 105 ? -20.949 3.497 6.838 1.00 53.84 105 ALA A CA 1
ATOM 836 C C . ALA A 1 105 ? -22.137 2.540 6.687 1.00 53.84 105 ALA A C 1
ATOM 838 O O . ALA A 1 105 ? -23.154 2.966 6.096 1.00 53.84 105 ALA A O 1
#

Sequence (105 aa):
MFCVVLWLAMILTSFNSWRSREKAAPFECGFDVEQSSRSPFSIRFFVLLLLFVVFDVEVALLVPCLAVYIAGTSWLLTLSSFLFVVALGLGLFFEWADGALEWVA

Foldseek 3Di:
DVVVVVVVVCVVPVVPPPPDPVSVDDPDPDDDPPPPPPDDDDCLVVLVVVVVVVVVVVVVVVVVLVVCVVVVDDPVSVVVSVVVVVVVVVVVVVCVVVVSVPDDD

Radius of gyration: 26.17 Å; chains: 1; bounding box: 43×29×72 Å

Secondary structure (DSSP, 8-state):
-HHHHHHHHHHHH-TTSTT-HHHHS-SSTT--S---TT----HHHHHHHHHHHHHHHHHHHHHHHHHHHHTT--HHHHHHHHHHHHHHHHHHHHHHHTTTT----

pLDDT: mean 82.83, std 12.91, range [53.84, 96.69]

Organism: NCBI:txid1194616

InterPro domains:
  IPR000440 NADH:ubiquinone/plastoquinone oxidoreductase, chain 3 [PF00507] (4-103)
  IPR000440 NADH:ubiquinone/plastoquinone oxidoreductase, chain 3 [PTHR11058] (3-103)
  IPR038430 NADH:ubiquinone oxidoreductase, subunit 3 superfamily [G3DSA:1.20.58.1610] (1-104)